Protein AF-A0A528LW86-F1 (afdb_monomer)

Nearest PDB structures (foldseek):
  3lm2-assembly1_B  TM=9.552E-01  e=5.123E-04  Agrobacterium fabrum str. C58
  9fo7-assembly1_U  TM=4.660E-01  e=6.081E+00  Escherichia coli
  6yub-assembly1_A  TM=4.291E-01  e=9.315E+00  Thermochaetoides thermophila
  6wdy-assembly1_A  TM=3.635E-01  e=9.315E+00  Danio rerio

Foldseek 3Di:
DDDQAEEDEDPCLVVDPDDPPRYDYDDPVVVVVVVCCVPPPPPDDD

Mean predicted aligned error: 3.15 Å

pLDDT: mean 94.92, std 4.33, range [71.69, 97.81]

Radius of gyration: 13.1 Å; Cα contacts (8 Å, |Δi|>4): 31; chains: 1; bounding box: 25×16×35 Å

Secondary structure (DSSP, 8-state):
---S-EEE-STTGGG-SSPPTTEEEPPTTHHHHHHHHHHH-TT---

Sequence (46 aa):
MQPDYVVIGGGNVDKLDELPAGCRRGDNTRAFEGGFRLWRDKSLIV

Solvent-accessible surface area (backbone atoms only — not comparable to full-atom values): 3133 Å² total; per-residue (Å²): 139,86,72,93,59,45,74,48,50,64,97,63,43,84,76,49,92,73,71,61,91,62,47,44,85,45,62,74,69,50,58,59,52,50,57,49,40,72,77,67,40,87,83,65,84,127

Structure (mmCIF, N/CA/C/O backbone):
data_AF-A0A528LW86-F1
#
_entry.id   AF-A0A528LW86-F1
#
loop_
_atom_site.group_PDB
_atom_site.id
_atom_site.type_symbol
_atom_site.label_atom_id
_atom_site.label_alt_id
_atom_site.label_comp_id
_atom_site.label_asym_id
_atom_site.label_entity_id
_atom_site.label_seq_id
_atom_site.pdbx_PDB_ins_code
_atom_site.Cartn_x
_atom_site.Cartn_y
_atom_site.Cartn_z
_atom_site.occupancy
_atom_site.B_iso_or_equiv
_atom_site.auth_seq_id
_atom_site.auth_comp_id
_atom_site.auth_asym_id
_atom_site.auth_atom_id
_atom_site.pdbx_PDB_model_num
ATOM 1 N N . MET A 1 1 ? -18.491 7.699 -1.574 1.00 71.69 1 MET A N 1
ATOM 2 C CA . MET A 1 1 ? -18.072 6.290 -1.744 1.00 71.69 1 MET A CA 1
ATOM 3 C C . MET A 1 1 ? -18.456 5.526 -0.486 1.00 71.69 1 MET A C 1
ATOM 5 O O . MET A 1 1 ? -18.368 6.119 0.582 1.00 71.69 1 MET A O 1
ATOM 9 N N . GLN A 1 2 ? -18.891 4.270 -0.604 1.00 92.62 2 GLN A N 1
ATOM 10 C CA . GLN A 1 2 ? -19.185 3.374 0.524 1.00 92.62 2 GLN A CA 1
ATOM 11 C C . GLN A 1 2 ? -18.498 2.023 0.253 1.00 92.62 2 GLN A C 1
ATOM 13 O O . GLN A 1 2 ? -19.107 1.164 -0.374 1.00 92.62 2 GLN A O 1
ATOM 18 N N . PRO A 1 3 ? -17.202 1.873 0.586 1.00 95.06 3 PRO A N 1
ATOM 19 C CA . PRO A 1 3 ? -16.489 0.619 0.370 1.00 95.06 3 PRO A CA 1
ATOM 20 C C . PRO A 1 3 ? -16.853 -0.414 1.443 1.00 95.06 3 PRO A C 1
ATOM 22 O O . PRO A 1 3 ? -17.055 -0.051 2.600 1.00 95.06 3 PRO A O 1
ATOM 25 N N . ASP A 1 4 ? -16.844 -1.697 1.082 1.00 97.50 4 ASP A N 1
ATOM 26 C CA . ASP A 1 4 ? -17.019 -2.790 2.050 1.00 97.50 4 ASP A CA 1
ATOM 27 C C . ASP A 1 4 ? -15.843 -2.877 3.038 1.00 97.50 4 ASP A C 1
ATOM 29 O O . ASP A 1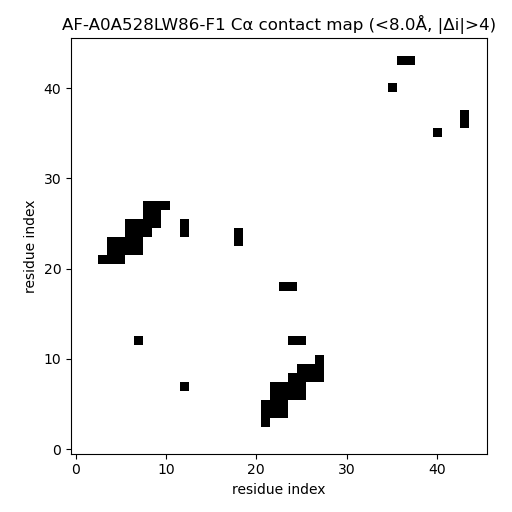 4 ? -16.011 -3.240 4.200 1.00 97.50 4 ASP A O 1
ATOM 33 N N . TYR A 1 5 ? -14.634 -2.539 2.575 1.00 97.25 5 TYR A N 1
ATOM 34 C CA . TYR A 1 5 ? -13.421 -2.473 3.388 1.00 97.25 5 TYR A CA 1
ATOM 35 C C . TYR A 1 5 ? -12.395 -1.508 2.788 1.00 97.25 5 TYR A C 1
ATOM 37 O O . TYR A 1 5 ? -12.431 -1.175 1.602 1.00 97.25 5 TYR A O 1
ATOM 45 N N . VAL A 1 6 ? -11.419 -1.108 3.602 1.00 97.12 6 VAL A N 1
ATOM 46 C CA . VAL A 1 6 ? -10.314 -0.235 3.186 1.00 97.12 6 VAL A CA 1
ATOM 47 C C . VAL A 1 6 ? -8.980 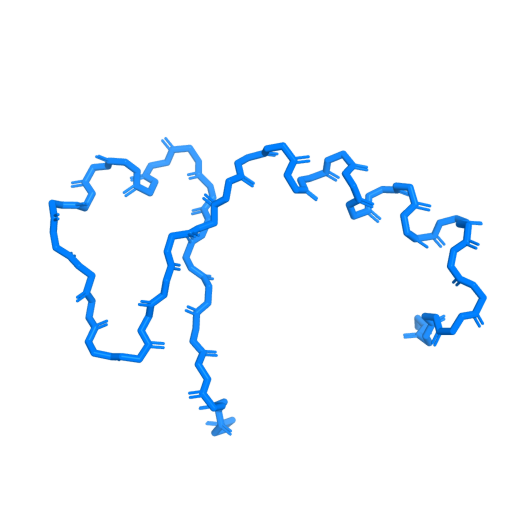-0.965 3.309 1.00 97.12 6 VAL A C 1
ATOM 49 O O . VAL A 1 6 ? -8.713 -1.662 4.286 1.00 97.12 6 VAL A O 1
ATOM 52 N N . VAL A 1 7 ? -8.113 -0.799 2.310 1.00 97.06 7 VAL A N 1
ATOM 5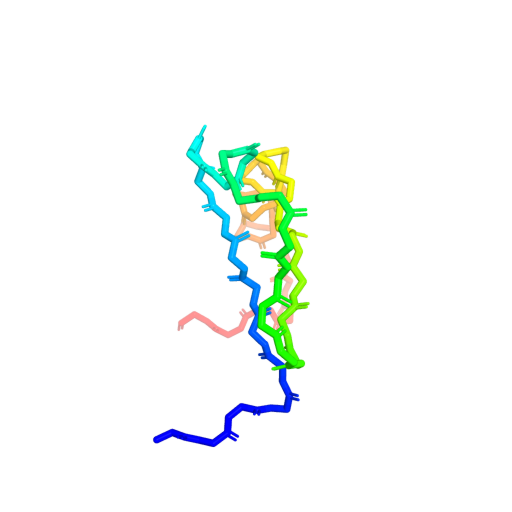3 C CA . VAL A 1 7 ? -6.724 -1.273 2.363 1.00 97.06 7 VAL A CA 1
ATOM 54 C C . VAL A 1 7 ? -5.815 -0.074 2.566 1.00 97.06 7 VAL A C 1
ATOM 56 O O . VAL A 1 7 ? -5.757 0.802 1.706 1.00 97.06 7 VAL A O 1
ATOM 59 N N . ILE A 1 8 ? -5.092 -0.043 3.682 1.00 97.19 8 ILE A N 1
ATOM 60 C CA . ILE A 1 8 ? -4.096 0.996 3.959 1.00 97.19 8 ILE A CA 1
ATOM 61 C C . ILE A 1 8 ? -2.736 0.433 3.556 1.00 97.19 8 ILE A C 1
ATOM 63 O O . ILE A 1 8 ? -2.313 -0.575 4.107 1.00 97.19 8 ILE A O 1
ATOM 67 N N . GLY A 1 9 ? -2.080 1.033 2.566 1.00 95.62 9 GLY A N 1
ATOM 68 C CA . GLY A 1 9 ? -0.750 0.624 2.101 1.00 95.62 9 GLY A CA 1
ATOM 69 C C . GLY A 1 9 ? 0.301 1.714 2.304 1.00 95.62 9 GLY A C 1
ATOM 70 O O . GLY A 1 9 ? 0.127 2.627 3.110 1.00 95.62 9 GLY A O 1
ATOM 71 N N . GLY A 1 10 ? 1.378 1.640 1.520 1.00 94.38 10 GLY A N 1
ATOM 72 C CA . GLY A 1 10 ? 2.499 2.581 1.581 1.00 94.38 10 GLY A CA 1
ATOM 73 C C . GLY A 1 10 ? 3.466 2.293 2.735 1.00 94.38 10 GLY A C 1
ATOM 74 O O . GLY A 1 10 ? 3.120 1.637 3.712 1.00 94.38 10 GLY A O 1
ATOM 75 N N . GLY A 1 11 ? 4.696 2.807 2.638 1.00 93.75 11 GLY A N 1
ATOM 76 C CA . GLY A 1 11 ? 5.795 2.452 3.554 1.00 93.75 11 GLY A CA 1
ATOM 77 C C . GLY A 1 11 ? 5.635 2.901 5.012 1.00 93.75 11 GLY A C 1
ATOM 78 O O . GLY A 1 11 ? 6.438 2.530 5.857 1.00 93.75 11 GLY A O 1
ATOM 79 N N . ASN A 1 12 ? 4.610 3.697 5.322 1.00 95.31 12 ASN A N 1
ATOM 80 C CA . ASN A 1 12 ? 4.299 4.105 6.691 1.00 95.31 12 ASN A CA 1
ATOM 81 C C . ASN A 1 12 ? 3.199 3.262 7.331 1.00 95.31 12 ASN A C 1
ATOM 83 O O . ASN A 1 12 ? 2.902 3.501 8.498 1.00 95.31 12 ASN A O 1
ATOM 87 N N . VAL A 1 13 ? 2.581 2.320 6.606 1.00 95.38 13 VAL A N 1
ATOM 88 C CA . VAL A 1 13 ? 1.468 1.553 7.170 1.00 95.38 13 VAL A CA 1
ATOM 89 C C . VAL A 1 13 ? 1.893 0.876 8.471 1.00 95.38 13 VAL A C 1
ATOM 91 O O . VAL A 1 13 ? 1.149 0.927 9.445 1.00 95.38 13 VAL A O 1
ATOM 94 N N . ASP A 1 14 ? 3.122 0.356 8.541 1.00 93.75 14 ASP A N 1
ATOM 95 C CA . ASP A 1 14 ? 3.717 -0.327 9.705 1.00 93.75 14 ASP A CA 1
ATOM 96 C C . ASP A 1 14 ? 3.876 0.538 10.956 1.00 93.75 14 ASP A C 1
ATOM 98 O O . ASP A 1 14 ? 4.125 0.007 12.028 1.00 93.75 14 ASP A O 1
ATOM 102 N N . LYS A 1 15 ? 3.658 1.852 10.849 1.00 95.56 15 LYS A N 1
ATOM 103 C CA . LYS A 1 15 ? 3.614 2.770 11.995 1.00 95.56 15 LYS A CA 1
ATOM 104 C C . LYS A 1 15 ? 2.246 2.821 12.682 1.00 95.56 15 LYS A C 1
ATOM 106 O O . LYS A 1 15 ? 2.108 3.497 13.693 1.00 95.56 15 LYS A O 1
ATOM 111 N N . LEU A 1 16 ? 1.226 2.189 12.102 1.00 95.88 16 LEU A N 1
ATOM 112 C CA . LEU A 1 16 ? -0.083 2.032 12.729 1.00 95.88 16 LEU A CA 1
ATOM 113 C C . LEU A 1 16 ? -0.067 0.758 13.568 1.00 95.88 16 LEU A C 1
ATOM 115 O O . LEU A 1 16 ? -0.050 -0.330 12.993 1.00 95.88 16 LEU A O 1
ATOM 119 N N . ASP A 1 17 ? -0.096 0.888 14.891 1.00 95.88 17 ASP A N 1
ATOM 120 C CA . ASP A 1 17 ? -0.148 -0.268 15.795 1.00 95.88 17 ASP A CA 1
ATOM 121 C C . ASP A 1 17 ? -1.483 -1.015 15.658 1.00 95.88 17 ASP A C 1
ATOM 123 O O . ASP A 1 17 ? -1.519 -2.234 15.486 1.00 95.88 17 ASP A O 1
ATOM 127 N N . GLU A 1 18 ? -2.584 -0.263 15.620 1.00 97.06 18 GLU A N 1
ATOM 128 C CA . GLU A 1 18 ? -3.935 -0.773 15.400 1.00 97.06 18 GLU A CA 1
ATOM 129 C C . GLU A 1 18 ? -4.553 -0.166 14.137 1.00 97.06 18 GLU A C 1
ATOM 131 O O . GLU A 1 18 ? -4.276 0.974 13.755 1.00 97.06 18 GLU A O 1
ATOM 136 N N . LEU A 1 19 ? -5.409 -0.942 13.470 1.00 96.94 19 LEU A N 1
ATOM 137 C CA . LEU A 1 19 ? -6.137 -0.492 12.288 1.00 96.94 19 LEU A CA 1
ATOM 138 C C . LEU A 1 19 ? -7.577 -0.116 12.658 1.00 96.94 19 LEU A C 1
ATOM 140 O O . LEU A 1 19 ? -8.185 -0.803 13.480 1.00 96.94 19 LEU A O 1
ATOM 144 N N . PRO A 1 20 ? -8.165 0.912 12.015 1.00 95.50 20 PRO A N 1
ATOM 145 C CA . PRO A 1 20 ? -9.581 1.211 12.187 1.00 95.50 20 PRO A CA 1
ATOM 146 C C . PRO A 1 20 ? -10.468 0.018 11.801 1.00 95.50 20 PRO A C 1
ATOM 148 O O . PRO A 1 20 ? -10.088 -0.819 10.977 1.00 95.50 20 PRO A O 1
ATOM 151 N N . ALA A 1 21 ? -11.682 -0.037 12.348 1.00 96.38 21 ALA A N 1
ATOM 152 C CA . ALA A 1 21 ? -12.652 -1.063 11.978 1.00 96.38 21 ALA A CA 1
ATOM 153 C C . ALA A 1 21 ? -12.921 -1.052 10.460 1.00 96.38 21 ALA A C 1
ATOM 155 O O . ALA A 1 21 ? -13.097 0.006 9.857 1.00 96.38 21 ALA A O 1
ATOM 156 N N . GLY A 1 22 ? -12.937 -2.237 9.843 1.00 96.69 22 GLY A N 1
ATOM 157 C CA . GLY A 1 22 ? -13.107 -2.384 8.392 1.00 96.69 22 GLY A CA 1
ATOM 158 C C . GLY A 1 22 ? -11.851 -2.084 7.563 1.00 96.69 22 GLY A C 1
ATOM 159 O O . GLY A 1 22 ? -11.910 -2.119 6.333 1.00 96.69 22 GLY A O 1
ATOM 160 N N . CYS A 1 23 ? -10.707 -1.822 8.202 1.00 97.81 23 CYS A N 1
ATOM 161 C CA . CYS A 1 23 ? -9.430 -1.627 7.522 1.00 97.81 23 CYS A CA 1
ATOM 162 C C . CYS A 1 23 ? -8.537 -2.867 7.611 1.00 97.81 23 CYS A C 1
ATOM 164 O O . CYS A 1 23 ? -8.515 -3.585 8.609 1.00 97.81 23 CYS A O 1
ATOM 166 N N . ARG A 1 24 ? -7.718 -3.071 6.577 1.00 96.69 24 ARG A N 1
ATOM 167 C CA . ARG A 1 24 ? -6.626 -4.049 6.584 1.00 96.69 24 ARG A CA 1
ATOM 168 C C . ARG A 1 24 ? -5.320 -3.449 6.079 1.00 96.69 24 ARG A C 1
ATOM 170 O O . ARG A 1 24 ? -5.319 -2.554 5.231 1.00 96.69 24 ARG A O 1
ATOM 177 N N . ARG A 1 25 ? -4.207 -3.998 6.564 1.00 96.62 25 ARG A N 1
ATOM 178 C CA . ARG A 1 25 ? -2.851 -3.643 6.131 1.00 96.62 25 ARG A CA 1
ATOM 179 C C . ARG A 1 25 ? -2.601 -4.147 4.710 1.00 96.62 25 ARG A C 1
ATOM 181 O O . ARG A 1 25 ? -2.911 -5.293 4.377 1.00 96.62 25 ARG A O 1
ATOM 188 N N . GLY A 1 26 ? -2.074 -3.279 3.861 1.00 96.00 26 GLY A N 1
ATOM 189 C CA . GLY A 1 26 ? -1.549 -3.609 2.546 1.00 96.00 26 GLY A CA 1
ATOM 190 C C . GLY A 1 26 ? -0.068 -3.957 2.637 1.00 96.00 26 GLY A C 1
ATOM 191 O O . GLY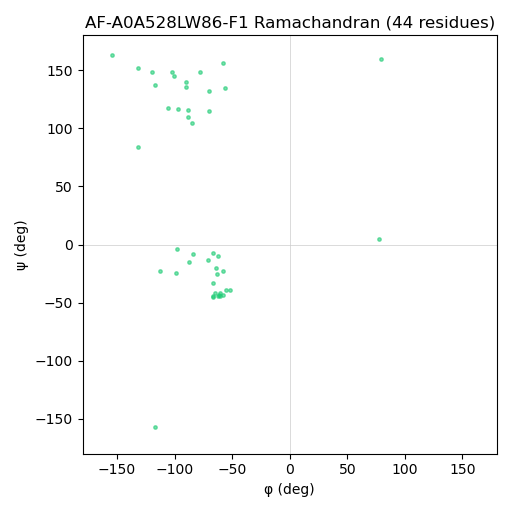 A 1 26 ?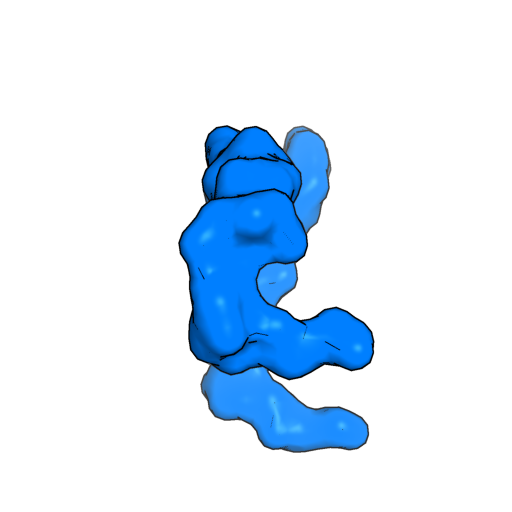 0.680 -3.302 3.353 1.00 96.00 26 GLY A O 1
ATOM 192 N N . ASP A 1 27 ? 0.347 -4.975 1.892 1.00 94.44 27 ASP A N 1
ATOM 193 C CA . ASP A 1 27 ? 1.754 -5.350 1.744 1.00 94.44 27 ASP A CA 1
ATOM 194 C C . ASP A 1 27 ? 2.360 -4.600 0.548 1.00 94.44 27 ASP A C 1
ATOM 196 O O . ASP A 1 27 ? 1.747 -4.531 -0.522 1.00 94.44 27 ASP A O 1
ATOM 200 N N . ASN A 1 28 ? 3.563 -4.046 0.705 1.00 93.25 28 ASN A N 1
ATOM 201 C CA . ASN A 1 28 ? 4.234 -3.288 -0.350 1.00 93.25 28 ASN A CA 1
ATOM 202 C C . ASN A 1 28 ? 4.554 -4.138 -1.598 1.00 93.25 28 ASN A C 1
ATOM 204 O O . ASN A 1 28 ? 4.592 -3.612 -2.710 1.00 93.25 28 ASN A O 1
ATOM 208 N N . THR A 1 29 ? 4.700 -5.459 -1.455 1.00 94.50 29 THR A N 1
ATOM 209 C CA . THR A 1 29 ? 4.854 -6.401 -2.580 1.00 94.50 29 THR A CA 1
ATOM 210 C C . THR A 1 29 ? 3.680 -6.347 -3.565 1.00 94.50 29 THR A C 1
ATOM 212 O O . THR A 1 29 ? 3.856 -6.637 -4.752 1.00 94.50 29 THR A O 1
ATOM 215 N N . ARG A 1 30 ? 2.498 -5.881 -3.127 1.00 94.50 30 ARG A N 1
ATOM 216 C CA . ARG A 1 30 ? 1.317 -5.684 -3.984 1.00 94.50 30 ARG A CA 1
ATOM 217 C C . ARG A 1 30 ? 1.526 -4.626 -5.066 1.00 94.50 30 ARG A C 1
ATOM 219 O O . ARG A 1 30 ? 0.809 -4.665 -6.061 1.00 94.50 30 ARG A O 1
ATOM 226 N N . ALA A 1 31 ? 2.503 -3.726 -4.927 1.00 94.56 31 ALA A N 1
ATOM 227 C CA . ALA A 1 31 ? 2.848 -2.775 -5.984 1.00 94.56 31 ALA A CA 1
ATOM 228 C C . ALA A 1 31 ? 3.345 -3.496 -7.251 1.00 94.56 31 ALA A C 1
ATOM 230 O O . ALA A 1 31 ? 2.892 -3.198 -8.357 1.00 94.56 31 ALA A O 1
ATOM 231 N N . PHE A 1 32 ? 4.214 -4.501 -7.090 1.00 96.31 32 PHE A N 1
ATOM 232 C CA . PHE A 1 32 ? 4.698 -5.316 -8.208 1.00 96.31 32 PHE A CA 1
ATOM 233 C C . PHE A 1 32 ? 3.579 -6.161 -8.807 1.00 96.31 32 PHE A C 1
ATOM 235 O O . PHE A 1 32 ? 3.417 -6.211 -10.025 1.00 96.31 32 PHE A O 1
ATOM 242 N N . GLU A 1 33 ? 2.771 -6.788 -7.952 1.00 96.44 33 GLU A N 1
ATOM 243 C CA . GLU A 1 33 ? 1.629 -7.579 -8.400 1.00 96.44 33 GLU A CA 1
ATOM 244 C C . GLU A 1 33 ? 0.624 -6.732 -9.188 1.00 96.44 33 GLU A C 1
ATOM 246 O O . GLU A 1 33 ? 0.153 -7.168 -10.234 1.00 96.44 33 GLU A O 1
ATOM 251 N N . GLY A 1 34 ? 0.348 -5.503 -8.742 1.00 95.38 34 GLY A N 1
ATOM 252 C CA . GLY A 1 34 ? -0.472 -4.538 -9.472 1.00 95.38 34 GLY A CA 1
ATOM 253 C C . GLY A 1 34 ? 0.089 -4.232 -10.860 1.00 95.38 34 GLY A C 1
ATOM 254 O O . GLY A 1 34 ? -0.658 -4.253 -11.835 1.00 95.38 34 GLY A O 1
ATOM 255 N N . GLY A 1 35 ? 1.408 -4.049 -10.973 1.00 96.69 35 GLY A N 1
ATOM 256 C CA . GLY A 1 35 ? 2.084 -3.897 -12.263 1.00 96.69 35 GLY A CA 1
ATOM 257 C C . GLY A 1 35 ? 1.910 -5.117 -13.171 1.00 96.69 35 GLY A C 1
ATOM 258 O O . GLY A 1 35 ? 1.591 -4.969 -14.346 1.00 96.69 35 GLY A O 1
ATOM 259 N N . PHE A 1 36 ? 2.049 -6.336 -12.642 1.00 97.31 36 PHE A N 1
ATOM 260 C CA . PHE A 1 36 ? 1.797 -7.543 -13.435 1.00 97.31 36 PHE A CA 1
ATOM 261 C C . PHE A 1 36 ? 0.333 -7.665 -13.858 1.00 97.31 36 PHE A C 1
ATOM 263 O O . PHE A 1 36 ? 0.072 -8.016 -15.008 1.00 97.31 36 PHE A O 1
ATOM 270 N N . ARG A 1 37 ? -0.611 -7.355 -12.964 1.00 96.94 37 ARG A N 1
ATOM 271 C CA . ARG A 1 37 ? -2.050 -7.378 -13.258 1.00 96.94 37 ARG A CA 1
ATOM 272 C C . ARG A 1 37 ? -2.404 -6.385 -14.357 1.00 96.94 37 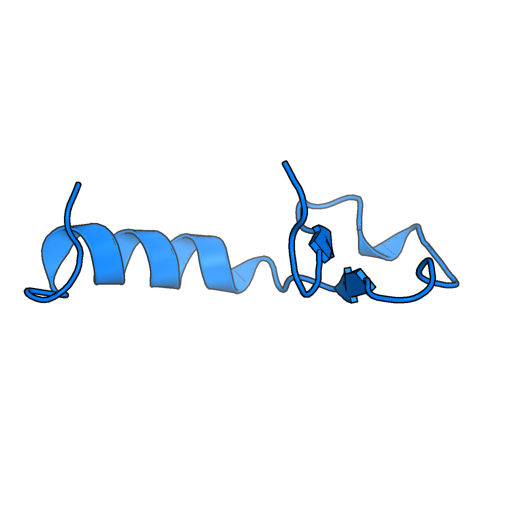ARG A C 1
ATOM 274 O O . ARG A 1 37 ? -3.087 -6.775 -15.291 1.00 96.94 37 ARG A O 1
ATOM 281 N N . LEU A 1 38 ? -1.852 -5.172 -14.315 1.00 96.88 38 LEU A N 1
ATOM 282 C CA . LEU A 1 38 ? -2.091 -4.145 -15.332 1.00 96.88 38 LEU A CA 1
ATOM 283 C C . LEU A 1 38 ? -1.840 -4.645 -16.764 1.00 96.88 38 LEU A C 1
ATOM 285 O O . LEU A 1 38 ? -2.588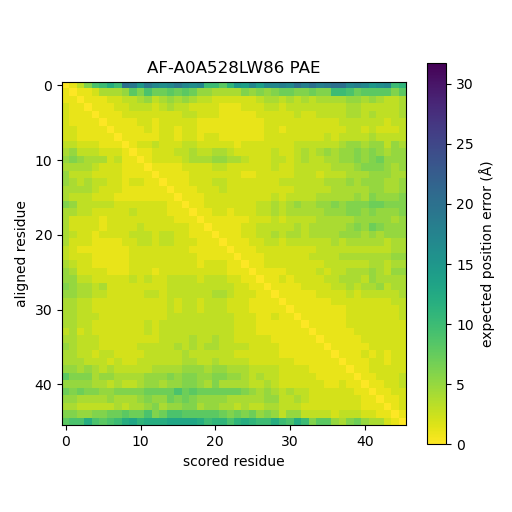 -4.306 -17.672 1.00 96.88 38 LEU A O 1
ATOM 289 N N . TRP A 1 39 ? -0.802 -5.461 -16.964 1.00 95.25 39 TRP A N 1
ATOM 290 C CA . TRP A 1 39 ? -0.407 -5.937 -18.294 1.00 95.25 39 TRP A CA 1
ATOM 291 C C . TRP A 1 39 ? -0.900 -7.342 -18.644 1.00 95.25 39 TRP A C 1
ATOM 293 O O . TRP A 1 39 ? -0.957 -7.694 -19.821 1.00 95.25 39 TRP A O 1
ATOM 303 N N . ARG A 1 40 ? -1.180 -8.186 -17.646 1.00 96.69 40 ARG A N 1
ATOM 304 C CA . ARG A 1 40 ? -1.458 -9.618 -17.858 1.00 96.69 40 ARG A CA 1
ATOM 305 C C . ARG A 1 40 ? -2.893 -10.006 -17.548 1.00 96.69 40 ARG A C 1
ATOM 307 O O . ARG A 1 40 ? -3.353 -11.030 -18.0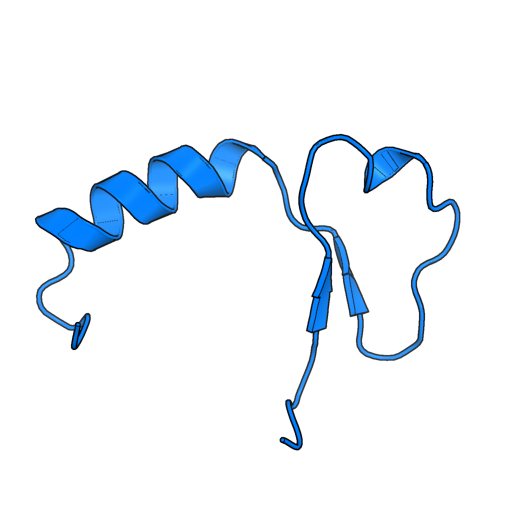53 1.00 96.69 40 ARG A O 1
ATOM 314 N N . ASP A 1 41 ? -3.584 -9.233 -16.720 1.00 96.69 41 ASP A N 1
ATOM 315 C CA . ASP A 1 41 ? -4.949 -9.538 -16.328 1.00 96.69 41 ASP A CA 1
ATOM 316 C C . ASP A 1 41 ? -5.934 -9.002 -17.369 1.00 96.69 41 ASP A C 1
ATOM 318 O O . ASP A 1 41 ? -6.213 -7.810 -17.442 1.00 96.69 41 ASP A O 1
ATOM 322 N N . LYS A 1 42 ? -6.481 -9.912 -18.179 1.00 95.50 42 LYS A N 1
ATOM 323 C CA . LYS A 1 42 ? -7.466 -9.578 -19.218 1.00 95.50 42 LYS A CA 1
ATOM 324 C C . LYS A 1 42 ? -8.833 -9.195 -18.653 1.00 95.50 42 LYS A C 1
ATOM 326 O O . LYS A 1 42 ? -9.673 -8.719 -19.409 1.00 95.50 42 LYS A O 1
ATOM 331 N N . SER A 1 43 ? -9.080 -9.461 -17.371 1.00 96.81 4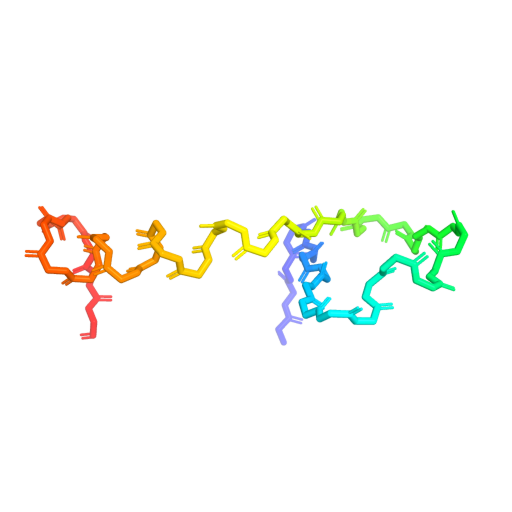3 SER A N 1
ATOM 332 C CA . SER A 1 43 ? -10.327 -9.078 -16.707 1.00 96.81 43 SER A CA 1
ATOM 333 C C . SER A 1 43 ? -10.277 -7.664 -16.136 1.00 96.81 43 SER A C 1
ATOM 335 O O . SER A 1 43 ? -11.324 -7.102 -15.815 1.00 96.81 43 SER A O 1
ATOM 337 N N . LEU A 1 44 ? -9.080 -7.076 -16.025 1.00 94.62 44 LEU A N 1
ATOM 338 C CA . LEU A 1 44 ? -8.921 -5.710 -15.563 1.00 94.62 44 LEU A CA 1
ATOM 339 C C . LEU A 1 44 ? -9.448 -4.743 -16.626 1.00 94.62 44 LEU A C 1
ATOM 341 O O . LEU A 1 44 ? -8.895 -4.629 -17.718 1.00 94.62 44 LEU A O 1
ATOM 345 N N . ILE A 1 45 ? -10.516 -4.033 -16.278 1.00 92.50 45 ILE A N 1
ATOM 346 C CA . ILE A 1 45 ? -11.017 -2.904 -17.056 1.00 92.50 45 ILE A CA 1
ATOM 347 C C . ILE A 1 45 ? -10.289 -1.666 -16.538 1.00 92.50 45 ILE A C 1
ATOM 349 O O . ILE A 1 45 ? -10.413 -1.331 -15.358 1.00 92.50 45 ILE A O 1
ATOM 353 N N . VAL A 1 46 ? -9.493 -1.049 -17.409 1.00 80.25 46 VAL A N 1
ATOM 354 C CA . VAL A 1 46 ? -8.697 0.153 -17.121 1.00 80.25 46 VAL A CA 1
ATOM 355 C C . VAL A 1 46 ? -9.394 1.401 -17.632 1.00 80.25 46 VAL A C 1
ATOM 357 O O . VAL A 1 46 ? -9.980 1.328 -18.735 1.00 80.25 46 VAL A O 1
#